Protein AF-V8N9R6-F1 (afdb_monomer_lite)

Secondary structure (DSSP, 8-state):
--EE---GGGTTSS--EE-SS-TT---SHHHHHTSHHHHHHHHHHHHTTTTTTTHHHHHHHHHHS--EETTEEPPPBHHHHHHHHHHHHHHHHHTTPPPPGGG-TTTS-B-GGGTHHHHHHHHHHHHHHHHHS-TT-S---

Radius of gyration: 20.36 Å; chains: 1; bounding box: 68×49×30 Å

Sequence (141 aa):
NCVDIGLGSCNDVSYSKTAYPNLLDQKTRETIEYSSEYVLVSVLHNLLQGECNPDLRLLSCSIMAPKCENGVVVKPCRRVCESLRKNCLPAFDAIEMAWPYFLDCDRFFVDEMAILPYLQLHLGWMLKEEISSLPWKDPIS

pLDDT: mean 86.89, std 16.86, range [42.03, 98.19]

Foldseek 3Di:
DWDAQPQPLAPPAPAGTFAPPFLVNQGDPVSLCPDPLNVCLVCVCVLLVNPLPPLVSNLSCCRRGNDDDPNDGDFAALVSLVVSCVRCVVSCVVSVHDDDPSSPSVRGHDHPVVVVVVVVVVVVVVVVVVVVPDPPPDDDD

Structure (mmCIF, N/CA/C/O backbone):
data_AF-V8N9R6-F1
#
_entry.id   AF-V8N9R6-F1
#
loop_
_atom_site.group_PDB
_atom_site.id
_atom_site.type_symbol
_atom_site.label_atom_id
_atom_site.label_alt_id
_atom_site.label_comp_id
_atom_site.label_asym_id
_atom_site.label_entity_id
_atom_site.label_seq_id
_atom_site.pdbx_PDB_ins_code
_atom_site.Cartn_x
_atom_site.Cartn_y
_atom_site.Cartn_z
_atom_site.occupancy
_atom_site.B_iso_or_equiv
_atom_site.auth_seq_id
_atom_site.auth_comp_id
_atom_site.auth_asym_id
_atom_site.auth_atom_id
_atom_site.pdbx_PDB_model_num
ATOM 1 N N . ASN A 1 1 ? -14.218 0.246 14.744 1.00 89.00 1 ASN A N 1
ATOM 2 C CA . ASN A 1 1 ? -14.699 1.546 14.219 1.00 89.00 1 ASN A CA 1
ATOM 3 C C . ASN A 1 1 ? -13.754 2.047 13.149 1.00 89.00 1 ASN A C 1
ATOM 5 O O . ASN A 1 1 ? -12.551 1.911 13.332 1.00 89.00 1 ASN A O 1
ATOM 9 N N . CYS A 1 2 ? -14.290 2.598 12.057 1.00 96.75 2 CYS A N 1
ATOM 10 C CA . CYS A 1 2 ? -13.479 3.253 11.032 1.00 96.75 2 CYS A CA 1
ATOM 11 C C . CYS A 1 2 ? -13.087 4.676 11.466 1.00 96.75 2 CYS A C 1
ATOM 13 O O . CYS A 1 2 ? -13.818 5.321 12.220 1.00 96.75 2 CYS A O 1
ATOM 15 N N . VAL A 1 3 ? -11.966 5.172 10.954 1.00 96.88 3 VAL A N 1
ATOM 16 C CA . VAL A 1 3 ? -11.384 6.496 11.225 1.00 96.88 3 VAL A CA 1
ATOM 17 C C . VAL A 1 3 ? -10.927 7.140 9.916 1.00 96.88 3 VAL A C 1
ATOM 19 O O . VAL A 1 3 ? -10.820 6.452 8.905 1.00 96.88 3 VAL A O 1
ATOM 22 N N . ASP A 1 4 ? -10.681 8.446 9.898 1.00 96.88 4 ASP A N 1
ATOM 23 C CA . ASP A 1 4 ? -10.137 9.118 8.710 1.00 96.88 4 ASP A CA 1
ATOM 24 C C . ASP A 1 4 ? -8.674 8.718 8.454 1.00 96.88 4 ASP A C 1
ATOM 26 O O . ASP A 1 4 ? -7.915 8.509 9.401 1.00 96.88 4 ASP A O 1
ATOM 30 N N . ILE A 1 5 ? -8.283 8.605 7.177 1.00 95.12 5 ILE A N 1
ATOM 31 C CA . ILE A 1 5 ? -6.950 8.120 6.763 1.00 95.12 5 ILE A CA 1
ATOM 32 C C . ILE A 1 5 ? -5.823 8.950 7.378 1.00 95.12 5 ILE A C 1
ATOM 34 O O . ILE A 1 5 ? -4.882 8.390 7.929 1.00 95.12 5 ILE A O 1
ATOM 38 N N . GLY A 1 6 ? -5.899 10.277 7.288 1.00 94.06 6 GLY A N 1
ATOM 39 C CA . GLY A 1 6 ? -4.920 11.197 7.877 1.00 94.06 6 GLY A CA 1
ATOM 40 C C . GLY A 1 6 ? -3.483 11.108 7.334 1.00 94.06 6 GLY A C 1
ATOM 41 O O . GLY A 1 6 ? -2.692 11.988 7.640 1.00 94.06 6 GLY A O 1
ATOM 42 N N . LEU A 1 7 ? -3.126 10.103 6.532 1.00 95.19 7 LEU A N 1
ATOM 43 C CA . LEU A 1 7 ? -1.789 9.917 5.970 1.00 95.19 7 LEU A CA 1
ATOM 44 C C . LEU A 1 7 ? -1.578 10.781 4.722 1.00 95.19 7 LEU A C 1
ATOM 46 O O . LEU A 1 7 ? -2.221 10.561 3.695 1.00 95.19 7 LEU A O 1
ATOM 50 N N . GLY A 1 8 ? -0.608 11.697 4.781 1.00 92.81 8 GLY A N 1
ATOM 51 C CA . GLY A 1 8 ? -0.302 12.632 3.692 1.00 92.81 8 GLY A CA 1
ATOM 52 C C . GLY A 1 8 ? -0.083 11.967 2.326 1.00 92.81 8 GLY A C 1
ATOM 53 O O . GLY A 1 8 ? -0.630 12.425 1.324 1.00 92.81 8 GLY A O 1
ATOM 54 N N . SER A 1 9 ? 0.647 10.847 2.287 1.00 90.81 9 SER A N 1
ATOM 55 C CA . SER A 1 9 ? 0.943 10.101 1.052 1.00 90.81 9 SER A CA 1
ATOM 56 C C . SER A 1 9 ? -0.266 9.362 0.460 1.00 90.81 9 SER A C 1
ATOM 58 O O . SER A 1 9 ? -0.157 8.829 -0.644 1.00 90.81 9 SER A O 1
ATOM 60 N N . CYS A 1 10 ? -1.401 9.320 1.167 1.00 94.69 10 CYS A N 1
ATOM 61 C CA . CYS A 1 10 ? 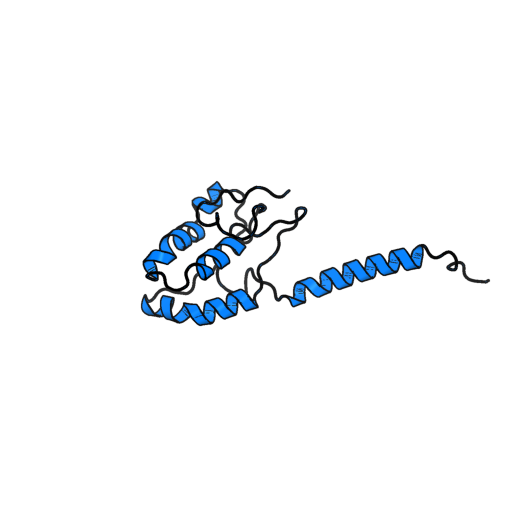-2.605 8.568 0.797 1.00 94.69 10 CYS A CA 1
ATOM 62 C C . CYS A 1 10 ? -3.861 9.448 0.671 1.00 94.69 10 CYS A C 1
ATOM 64 O O . CYS A 1 10 ? -4.974 8.934 0.713 1.00 94.69 10 CYS A O 1
ATOM 66 N N . ASN A 1 11 ? -3.710 10.766 0.527 1.00 88.12 11 ASN A N 1
ATOM 67 C CA . ASN A 1 11 ? -4.838 11.707 0.525 1.00 88.12 11 ASN A CA 1
ATOM 68 C C . ASN A 1 11 ? -5.750 11.645 -0.716 1.00 88.12 11 ASN A C 1
ATOM 70 O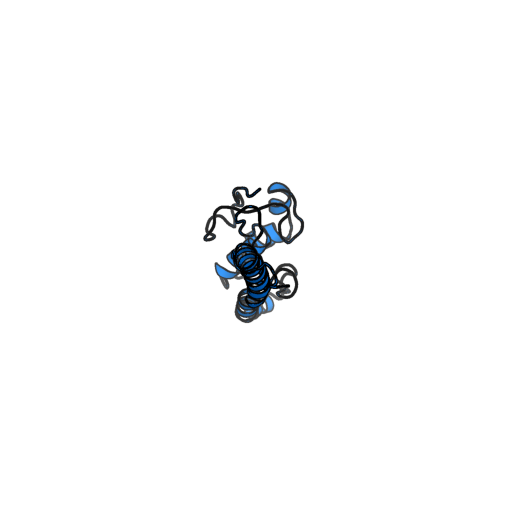 O . ASN A 1 11 ? -6.850 12.186 -0.686 1.00 88.12 11 ASN A O 1
ATOM 74 N N . ASP A 1 12 ? -5.306 11.028 -1.804 1.00 86.12 12 ASP A N 1
ATOM 75 C CA . ASP A 1 12 ? -5.989 10.978 -3.104 1.00 86.12 12 ASP A CA 1
ATOM 76 C C . ASP A 1 12 ? -6.474 9.566 -3.478 1.00 86.12 12 ASP A C 1
ATOM 78 O O . ASP A 1 12 ? -6.849 9.313 -4.624 1.00 86.12 12 ASP A O 1
ATOM 82 N N . VAL A 1 13 ? -6.495 8.636 -2.517 1.00 94.00 13 VAL A N 1
ATOM 83 C CA . VAL A 1 13 ? -7.218 7.373 -2.696 1.00 94.00 13 VAL A CA 1
ATOM 84 C C . VAL A 1 13 ? -8.726 7.634 -2.822 1.00 94.00 13 VAL A C 1
ATOM 86 O O . VAL A 1 13 ? -9.255 8.638 -2.349 1.00 94.00 13 VAL A O 1
ATOM 89 N N . SER A 1 14 ? -9.464 6.703 -3.428 1.00 94.25 14 SER A N 1
ATOM 90 C CA . SER A 1 14 ? -10.897 6.870 -3.720 1.00 94.25 14 SER A CA 1
ATOM 91 C C . SER A 1 14 ? -11.834 6.719 -2.507 1.00 94.25 14 SER A C 1
ATOM 93 O O . SER A 1 14 ? -13.051 6.631 -2.673 1.00 94.25 14 SER A O 1
ATOM 95 N N . TYR A 1 15 ? -11.295 6.606 -1.294 1.00 94.31 15 TYR A N 1
ATOM 96 C CA . TYR A 1 15 ? -12.038 6.398 -0.051 1.00 94.31 15 TYR A CA 1
ATOM 97 C C . TYR A 1 15 ? -11.440 7.251 1.070 1.00 94.31 15 TYR A C 1
ATOM 99 O O . TYR A 1 15 ? -10.263 7.585 1.043 1.00 94.31 15 TYR A O 1
ATOM 107 N N . SER A 1 16 ? -12.247 7.596 2.075 1.00 95.25 16 SER A N 1
ATOM 108 C CA . SER A 1 16 ? -11.835 8.501 3.161 1.00 95.25 16 SER A CA 1
ATOM 109 C C . SER A 1 16 ? -11.611 7.813 4.508 1.00 95.25 16 SER A C 1
ATOM 111 O O . SER A 1 16 ? -10.999 8.397 5.402 1.00 95.25 16 SER A O 1
ATOM 113 N N . LYS A 1 17 ? -12.098 6.576 4.669 1.00 97.25 17 LYS A N 1
ATOM 114 C CA . LYS A 1 17 ? -12.099 5.852 5.944 1.00 97.25 17 LYS A CA 1
ATOM 115 C C . LYS A 1 17 ? -11.182 4.629 5.923 1.00 97.25 17 LYS A C 1
ATOM 117 O O . LYS A 1 17 ? -11.249 3.815 5.005 1.00 97.25 17 LYS A O 1
ATOM 122 N N . THR A 1 18 ? -10.396 4.479 6.984 1.00 97.31 18 THR A N 1
ATOM 123 C CA . THR A 1 18 ? -9.514 3.342 7.290 1.00 97.31 18 THR A CA 1
ATOM 124 C C . THR A 1 18 ? -9.846 2.753 8.665 1.00 97.31 18 THR A C 1
ATOM 126 O O . THR A 1 18 ? -10.747 3.237 9.353 1.00 97.31 18 THR A O 1
ATOM 129 N N . ALA A 1 19 ? -9.146 1.704 9.082 1.00 97.00 19 ALA A N 1
ATOM 130 C CA . ALA A 1 19 ? -9.177 1.197 10.448 1.00 97.00 19 ALA A CA 1
ATOM 131 C C . ALA A 1 19 ? -7.784 0.773 10.920 1.00 97.00 19 ALA A C 1
ATOM 133 O O . ALA A 1 19 ? -6.897 0.483 10.119 1.00 97.00 19 ALA A O 1
ATOM 134 N N . TYR A 1 20 ? -7.639 0.727 12.242 1.00 96.12 20 TYR A N 1
ATOM 135 C CA . TYR A 1 20 ? -6.480 0.173 12.926 1.00 96.12 20 TYR A CA 1
ATOM 136 C C . TYR A 1 20 ? -6.853 -1.149 13.626 1.00 96.12 20 TYR A C 1
ATOM 138 O O . TYR A 1 20 ? -7.977 -1.256 14.132 1.00 96.12 20 TYR A O 1
ATOM 146 N N . PRO A 1 21 ? -5.926 -2.120 13.718 1.00 96.69 21 PRO A N 1
ATOM 147 C CA . PRO A 1 21 ? -4.623 -2.116 13.052 1.00 96.69 21 PRO A CA 1
ATOM 148 C C . PRO A 1 21 ? -4.758 -2.233 11.523 1.00 96.69 21 PRO A C 1
ATOM 150 O O . PRO A 1 21 ? -5.753 -2.760 11.023 1.00 96.69 21 PRO A O 1
ATOM 153 N N . ASN A 1 22 ? -3.774 -1.719 10.781 1.00 96.88 22 ASN A N 1
ATOM 154 C CA . ASN A 1 22 ? -3.716 -1.915 9.329 1.00 96.88 22 ASN A CA 1
ATOM 155 C C . ASN A 1 22 ? -3.211 -3.330 8.976 1.00 96.88 22 ASN A C 1
ATOM 157 O O . ASN A 1 22 ? -3.010 -4.172 9.853 1.00 96.88 22 ASN A O 1
ATOM 161 N N . LEU A 1 23 ? -2.985 -3.615 7.689 1.00 96.75 23 LEU A N 1
ATOM 162 C CA . LEU A 1 23 ? -2.569 -4.958 7.262 1.00 96.75 23 LEU A CA 1
ATOM 163 C C . LEU A 1 23 ? -1.145 -5.336 7.719 1.00 96.75 23 LEU A C 1
ATOM 165 O O . LEU A 1 23 ? -0.822 -6.519 7.748 1.00 96.75 23 LEU A O 1
ATOM 169 N N . LEU A 1 24 ? -0.325 -4.360 8.124 1.00 96.94 24 LEU A N 1
ATOM 170 C CA . LEU A 1 24 ? 1.012 -4.543 8.705 1.00 96.94 24 LEU A CA 1
ATOM 171 C C . LEU A 1 24 ? 0.998 -4.623 10.244 1.00 96.94 24 LEU A C 1
ATOM 173 O O . LEU A 1 24 ? 2.054 -4.556 10.866 1.00 96.94 24 LEU A O 1
ATOM 177 N N . ASP A 1 25 ? -0.181 -4.742 10.862 1.00 96.81 25 ASP A N 1
ATOM 178 C CA . ASP A 1 25 ? -0.383 -4.714 12.320 1.00 96.81 25 ASP A CA 1
ATOM 179 C C . ASP A 1 25 ? 0.060 -3.397 13.000 1.00 96.81 25 ASP A C 1
ATOM 181 O O . ASP A 1 25 ? 0.302 -3.328 14.208 1.00 96.81 25 ASP A O 1
ATOM 185 N N . GLN A 1 26 ? 0.147 -2.306 12.232 1.00 97.62 26 GLN A N 1
ATOM 186 C CA . GLN A 1 26 ? 0.454 -0.977 12.763 1.00 97.62 26 GLN A CA 1
ATOM 187 C C . GLN A 1 26 ? -0.816 -0.377 13.375 1.00 97.62 26 GLN A C 1
ATOM 189 O O . GLN A 1 26 ? -1.885 -0.361 12.756 1.00 97.62 26 GLN A O 1
ATOM 194 N N . LYS A 1 27 ? -0.711 0.087 14.623 1.00 97.25 27 LYS A N 1
ATOM 195 C CA . LYS A 1 27 ? -1.871 0.348 15.496 1.00 97.25 27 LYS A CA 1
ATOM 196 C C . LYS A 1 27 ? -2.321 1.801 15.524 1.00 97.25 27 LYS A C 1
ATOM 198 O O . LYS A 1 27 ? -3.439 2.068 15.953 1.00 97.25 27 LYS A O 1
ATOM 203 N N . THR A 1 28 ? -1.467 2.730 15.109 1.00 97.19 28 THR A N 1
ATOM 204 C CA . THR A 1 28 ? -1.787 4.161 15.091 1.00 97.19 28 THR A CA 1
ATOM 205 C C . THR A 1 28 ? -1.213 4.835 13.855 1.00 97.19 28 THR A C 1
ATOM 207 O O . THR A 1 28 ? -0.275 4.327 13.236 1.00 97.19 28 THR A O 1
ATOM 210 N N . ARG A 1 29 ? -1.741 6.013 13.523 1.00 96.88 29 ARG A N 1
ATOM 211 C CA . ARG A 1 29 ? -1.242 6.836 12.420 1.00 96.88 29 ARG A CA 1
ATOM 212 C C . ARG A 1 29 ? 0.251 7.117 12.561 1.00 96.88 29 ARG A C 1
ATOM 214 O O . ARG A 1 29 ? 1.001 6.944 11.608 1.00 96.88 29 ARG A O 1
ATOM 221 N N . GLU A 1 30 ? 0.673 7.496 13.761 1.00 97.38 30 GLU A N 1
ATOM 222 C CA . GLU A 1 30 ? 2.058 7.839 14.075 1.00 97.38 30 GLU A CA 1
ATOM 223 C C . GLU A 1 30 ? 2.966 6.629 13.830 1.00 97.38 30 GLU A C 1
ATOM 225 O O . GLU A 1 30 ? 4.012 6.759 13.201 1.00 97.38 30 GLU A O 1
ATOM 230 N N . THR A 1 31 ? 2.542 5.424 14.240 1.00 98.00 31 THR A N 1
ATOM 231 C CA . THR A 1 31 ? 3.323 4.202 13.973 1.00 98.00 31 THR A CA 1
ATOM 232 C C . THR A 1 31 ? 3.478 3.903 12.483 1.00 98.00 31 THR A C 1
ATOM 234 O O . THR A 1 31 ? 4.504 3.354 12.094 1.00 98.00 31 THR A O 1
ATOM 237 N N . ILE A 1 32 ? 2.503 4.285 11.650 1.00 97.94 32 ILE A N 1
ATOM 238 C CA . ILE A 1 32 ? 2.613 4.169 10.191 1.00 97.94 32 ILE A CA 1
ATOM 239 C C . ILE A 1 32 ? 3.591 5.216 9.662 1.00 97.94 32 ILE A C 1
ATOM 241 O O . ILE A 1 32 ? 4.509 4.861 8.933 1.00 97.94 32 ILE A O 1
ATOM 245 N N . GLU A 1 33 ? 3.431 6.486 10.038 1.00 96.88 33 GLU A N 1
ATOM 246 C CA . GLU A 1 33 ? 4.254 7.591 9.523 1.00 96.88 33 GLU A CA 1
ATOM 247 C C . GLU A 1 33 ? 5.751 7.422 9.840 1.00 96.88 33 GLU A C 1
ATOM 249 O O . GLU A 1 33 ? 6.591 7.809 9.029 1.00 96.88 33 GLU A O 1
ATOM 254 N N . TYR A 1 34 ? 6.088 6.791 10.972 1.00 97.12 34 TYR A N 1
ATOM 255 C CA . TYR A 1 34 ? 7.471 6.462 11.349 1.00 97.12 34 TYR A CA 1
ATOM 256 C C . TYR A 1 34 ? 7.987 5.126 10.794 1.00 97.12 34 TYR A C 1
ATOM 258 O O . TYR A 1 34 ? 9.150 4.782 11.013 1.00 97.12 34 TYR A O 1
ATOM 266 N N . SER A 1 35 ? 7.148 4.352 10.107 1.00 98.12 35 SER A N 1
ATOM 267 C CA . SER A 1 35 ? 7.533 3.038 9.592 1.00 98.12 35 SER A CA 1
ATOM 268 C C . SER A 1 35 ? 8.423 3.127 8.353 1.00 98.12 35 SER A C 1
ATOM 270 O O . SER A 1 35 ? 8.297 4.041 7.532 1.00 98.12 35 SER A O 1
ATOM 272 N N . SER A 1 36 ? 9.304 2.140 8.182 1.00 97.62 36 SER A N 1
ATOM 273 C CA . SER A 1 36 ? 10.150 2.023 6.990 1.00 97.62 36 SER A CA 1
ATOM 274 C C . SER A 1 36 ? 9.333 1.911 5.707 1.00 97.62 36 SER A C 1
ATOM 276 O O . SER A 1 36 ? 9.745 2.426 4.671 1.00 97.62 36 SER A O 1
ATOM 278 N N . GLU A 1 37 ? 8.168 1.270 5.771 1.00 97.38 37 GLU A N 1
ATOM 279 C CA . GLU A 1 37 ? 7.275 1.054 4.634 1.00 97.38 37 GLU A CA 1
ATOM 280 C C . GLU A 1 37 ? 6.697 2.384 4.146 1.00 97.38 37 GLU A C 1
ATOM 282 O O . GLU A 1 37 ? 6.752 2.687 2.954 1.00 97.38 37 GLU A O 1
ATOM 287 N N . TYR A 1 38 ? 6.211 3.216 5.069 1.00 97.38 38 TYR A N 1
ATOM 288 C CA . TYR A 1 38 ? 5.658 4.526 4.731 1.00 97.38 38 TYR A CA 1
ATOM 289 C C . TYR A 1 38 ? 6.729 5.489 4.217 1.00 97.38 38 TYR A C 1
ATOM 291 O O . TYR A 1 38 ? 6.524 6.160 3.200 1.00 97.38 38 TYR A O 1
ATOM 299 N N . VAL A 1 39 ? 7.894 5.519 4.877 1.00 96.75 39 VAL A N 1
ATOM 300 C CA . VAL A 1 39 ? 9.037 6.326 4.430 1.00 96.75 39 VAL A CA 1
ATOM 301 C C . VAL A 1 39 ? 9.466 5.899 3.029 1.00 96.75 39 VAL A C 1
ATOM 303 O O . VAL A 1 39 ? 9.609 6.759 2.159 1.00 96.75 39 VAL A O 1
ATOM 306 N N . LEU A 1 40 ? 9.586 4.594 2.767 1.00 96.69 40 LEU A N 1
ATOM 307 C CA . LEU A 1 40 ? 9.945 4.093 1.443 1.00 96.69 40 LEU A CA 1
ATOM 308 C C . LEU A 1 40 ? 8.939 4.545 0.376 1.00 96.69 40 LEU A C 1
ATOM 310 O O . LEU A 1 40 ? 9.328 5.076 -0.662 1.00 96.69 40 LEU A O 1
ATOM 314 N N . VAL A 1 41 ? 7.641 4.413 0.647 1.00 95.38 41 VAL A N 1
ATOM 315 C CA . VAL A 1 41 ? 6.581 4.825 -0.289 1.00 95.38 41 VAL A CA 1
ATOM 316 C C . VAL A 1 41 ? 6.622 6.321 -0.582 1.00 95.38 41 VAL A C 1
ATOM 318 O O . VAL A 1 41 ? 6.389 6.721 -1.723 1.00 95.38 41 VAL A O 1
ATOM 321 N N . SER A 1 42 ? 6.981 7.147 0.405 1.00 93.62 42 SER A N 1
ATOM 322 C CA . SER A 1 42 ? 7.119 8.595 0.211 1.00 93.62 42 SER A CA 1
ATOM 323 C C . SER A 1 42 ? 8.269 8.984 -0.732 1.00 93.62 42 SER A C 1
ATOM 325 O O . SER A 1 42 ? 8.201 10.035 -1.366 1.00 93.62 42 SER A O 1
ATOM 327 N N . VAL A 1 43 ? 9.296 8.134 -0.878 1.00 94.94 43 VAL A N 1
ATOM 328 C CA . VAL A 1 43 ? 10.469 8.408 -1.730 1.00 94.94 43 VAL A CA 1
ATOM 329 C C . VAL A 1 43 ? 10.4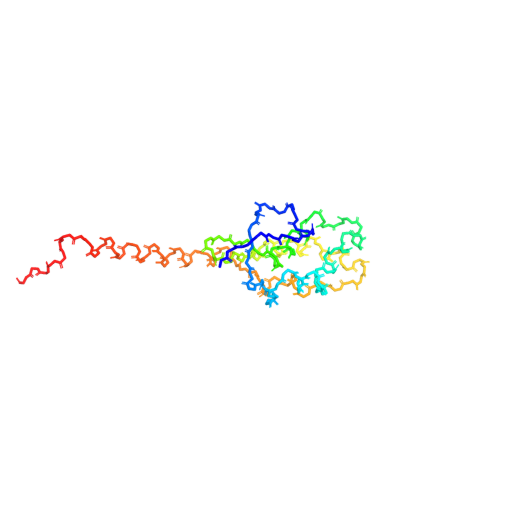81 7.624 -3.044 1.00 94.94 43 VAL A C 1
ATOM 331 O O . VAL A 1 43 ? 11.174 8.032 -3.976 1.00 94.94 43 VAL A O 1
ATOM 334 N N . LEU A 1 44 ? 9.697 6.544 -3.159 1.00 94.56 44 LEU A N 1
ATOM 335 C CA . LEU A 1 44 ? 9.673 5.663 -4.336 1.00 94.56 44 LEU A CA 1
ATOM 336 C C . LEU A 1 44 ? 9.372 6.405 -5.640 1.00 94.56 44 LEU A C 1
ATOM 338 O O . LEU A 1 44 ? 9.975 6.091 -6.659 1.00 94.56 44 LEU A O 1
ATOM 342 N N . HIS A 1 45 ? 8.504 7.422 -5.610 1.00 94.06 45 HIS A N 1
ATOM 343 C CA . HIS A 1 45 ? 8.243 8.251 -6.790 1.00 94.06 45 HIS A CA 1
ATOM 344 C C . HIS A 1 45 ? 9.531 8.859 -7.361 1.00 94.06 45 HIS A C 1
ATOM 346 O O . HIS A 1 45 ? 9.754 8.794 -8.563 1.00 94.06 45 HIS A O 1
ATOM 352 N N . ASN A 1 46 ? 10.394 9.407 -6.505 1.00 95.88 46 ASN A N 1
ATOM 353 C CA . ASN A 1 46 ? 11.642 10.028 -6.943 1.00 95.88 46 ASN A CA 1
ATOM 354 C C . ASN A 1 46 ? 12.692 8.979 -7.326 1.00 95.88 46 ASN A C 1
ATOM 356 O O . ASN A 1 46 ? 13.387 9.156 -8.322 1.00 95.88 46 ASN A O 1
ATOM 360 N N . LEU A 1 47 ? 12.795 7.886 -6.559 1.00 96.31 47 LEU A N 1
ATOM 361 C CA . LEU A 1 47 ? 13.750 6.804 -6.830 1.00 96.31 47 LEU A CA 1
ATOM 362 C C . LEU A 1 47 ? 13.491 6.129 -8.180 1.00 96.31 47 LEU A C 1
ATOM 364 O O . LEU A 1 47 ? 14.436 5.846 -8.907 1.00 96.31 47 LEU A O 1
ATOM 368 N N . LEU A 1 48 ? 12.218 5.930 -8.525 1.00 96.81 48 LEU A N 1
ATOM 369 C CA . LEU A 1 48 ? 11.791 5.345 -9.796 1.00 96.81 48 LEU A CA 1
ATOM 370 C C . LEU A 1 48 ? 11.585 6.398 -10.896 1.00 96.81 48 LEU A C 1
ATOM 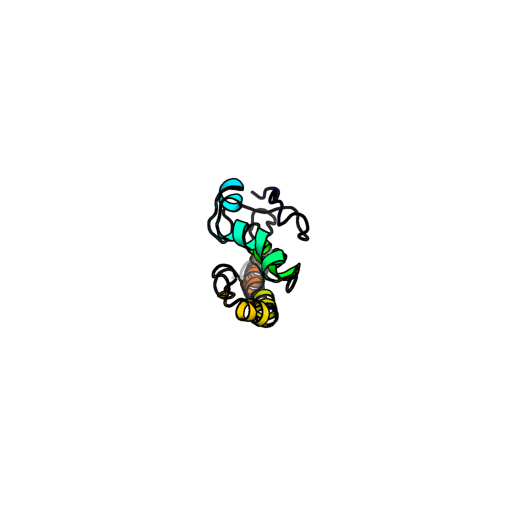372 O O . LEU A 1 48 ? 10.988 6.098 -11.922 1.00 96.81 48 LEU A O 1
ATOM 376 N N . GLN A 1 49 ? 12.022 7.647 -10.687 1.00 95.94 49 GLN A N 1
ATOM 377 C CA . GLN A 1 49 ? 11.893 8.741 -11.664 1.00 95.94 49 GLN A CA 1
ATOM 378 C C . GLN A 1 49 ? 10.457 8.955 -12.184 1.00 95.94 49 GLN A C 1
ATOM 380 O O . GLN A 1 49 ? 10.230 9.352 -13.324 1.00 95.94 49 GLN A O 1
ATOM 385 N N . GLY A 1 50 ? 9.470 8.702 -11.329 1.00 95.00 50 GLY A N 1
ATOM 386 C CA . GLY A 1 50 ? 8.051 8.800 -11.644 1.00 95.00 50 GLY A CA 1
ATOM 387 C C . GLY A 1 50 ? 7.431 7.535 -12.230 1.00 95.00 50 GLY A C 1
ATOM 388 O O . GLY A 1 50 ? 6.200 7.455 -12.267 1.00 95.00 50 GLY A O 1
ATOM 389 N N . GLU A 1 51 ? 8.225 6.535 -12.617 1.00 96.12 51 GLU A N 1
ATOM 390 C CA . GLU A 1 51 ? 7.693 5.257 -13.080 1.00 96.12 51 GLU A CA 1
ATOM 391 C C . GLU A 1 51 ? 6.813 4.615 -12.000 1.00 96.12 51 GLU A C 1
ATOM 393 O O . GLU A 1 51 ? 7.065 4.725 -10.796 1.00 96.12 51 GLU A O 1
ATOM 398 N N . CYS A 1 52 ? 5.726 3.977 -12.441 1.00 95.69 52 CYS A N 1
ATOM 399 C CA . CYS A 1 52 ? 4.735 3.314 -11.589 1.00 95.69 52 CYS A CA 1
ATOM 400 C C . CYS A 1 52 ? 3.915 4.206 -10.650 1.00 95.69 52 CYS A C 1
ATOM 402 O O . CYS A 1 52 ? 3.092 3.696 -9.885 1.00 95.69 52 CYS A O 1
ATOM 404 N N . ASN A 1 53 ? 4.091 5.526 -10.694 1.00 94.50 53 ASN A N 1
ATOM 405 C CA . ASN A 1 53 ? 3.202 6.459 -10.013 1.00 94.50 53 ASN A CA 1
ATOM 406 C C . ASN A 1 53 ? 1.980 6.764 -10.906 1.00 94.50 53 ASN A C 1
ATOM 408 O O . ASN A 1 53 ? 2.153 6.944 -12.111 1.00 94.50 53 ASN A O 1
ATOM 412 N N . PRO A 1 54 ? 0.755 6.845 -10.355 1.00 95.00 54 PRO A N 1
ATOM 413 C CA . PRO A 1 54 ? 0.391 6.760 -8.935 1.00 95.00 54 PRO A CA 1
ATOM 414 C C . PRO A 1 54 ? 0.159 5.340 -8.414 1.00 95.00 54 PRO A C 1
ATOM 416 O O . PRO A 1 54 ? 0.064 5.156 -7.201 1.00 95.00 54 PRO A O 1
ATOM 419 N N . ASP A 1 55 ? 0.096 4.344 -9.291 1.00 95.62 55 ASP A N 1
ATOM 420 C CA . ASP A 1 55 ? -0.400 3.004 -8.971 1.00 95.62 55 ASP A CA 1
ATOM 421 C C . ASP A 1 55 ? 0.341 2.329 -7.809 1.00 95.62 55 ASP A C 1
ATOM 423 O O . ASP A 1 55 ? -0.289 1.768 -6.914 1.00 95.62 55 ASP A O 1
ATOM 427 N N . LEU A 1 56 ? 1.673 2.432 -7.758 1.00 96.12 56 LEU A N 1
ATOM 428 C CA . LEU A 1 56 ? 2.494 1.846 -6.690 1.00 96.12 56 LEU A CA 1
ATOM 429 C C . LEU A 1 56 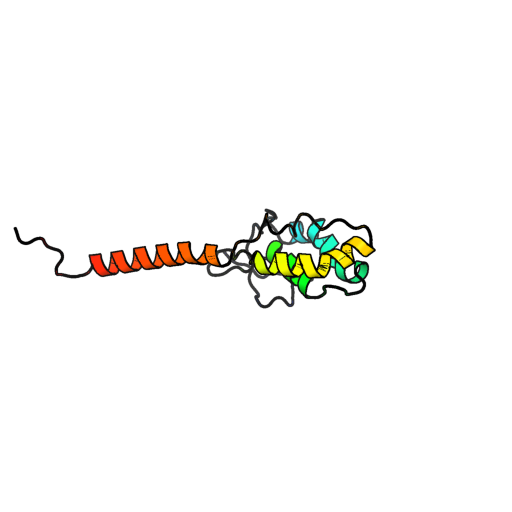? 2.189 2.465 -5.327 1.00 96.12 56 LEU A C 1
ATOM 431 O O . LEU A 1 56 ? 2.115 1.766 -4.312 1.00 96.12 56 LEU A O 1
ATOM 435 N N . ARG A 1 57 ? 1.966 3.779 -5.307 1.00 96.12 57 ARG A N 1
ATOM 436 C CA . ARG A 1 57 ? 1.587 4.507 -4.097 1.00 96.12 57 ARG A CA 1
ATOM 437 C C . ARG A 1 57 ? 0.172 4.131 -3.666 1.00 96.12 57 ARG A C 1
ATOM 439 O O . ARG A 1 57 ? -0.034 3.852 -2.490 1.00 96.12 57 ARG A O 1
ATOM 446 N N . LEU A 1 58 ? -0.772 4.041 -4.604 1.00 96.25 58 LEU A N 1
ATOM 447 C CA . LEU A 1 58 ? -2.148 3.617 -4.326 1.00 96.25 58 LEU A CA 1
ATOM 448 C C . LEU A 1 58 ? -2.205 2.178 -3.789 1.00 96.25 58 LEU A C 1
ATOM 450 O O . LEU A 1 58 ? -2.876 1.923 -2.787 1.00 96.25 58 LEU A O 1
ATOM 454 N N . LEU A 1 59 ? -1.444 1.254 -4.386 1.00 96.44 59 LEU A N 1
ATOM 455 C CA . LEU A 1 59 ? -1.321 -0.121 -3.899 1.00 96.44 59 LEU A CA 1
ATOM 456 C C . LEU A 1 59 ? -0.752 -0.147 -2.475 1.00 96.44 59 LEU A C 1
ATOM 458 O O . LEU A 1 59 ? -1.300 -0.815 -1.600 1.00 96.44 59 LEU A O 1
ATOM 462 N N . SER A 1 60 ? 0.289 0.641 -2.213 1.00 97.25 60 SER A N 1
ATOM 463 C CA . SER A 1 60 ? 0.890 0.759 -0.881 1.00 97.25 60 SER A CA 1
ATOM 464 C C . SER A 1 60 ? -0.091 1.321 0.158 1.00 97.25 60 SER A C 1
ATOM 466 O O . SER A 1 60 ? -0.188 0.812 1.277 1.00 97.25 60 SER A O 1
ATOM 468 N N . CYS A 1 61 ? -0.878 2.332 -0.214 1.00 97.50 61 CYS A N 1
ATOM 469 C CA . CYS A 1 61 ? -1.924 2.896 0.638 1.00 97.50 61 CYS A CA 1
ATOM 470 C C . CYS A 1 61 ? -3.032 1.885 0.950 1.00 97.50 61 CYS A C 1
ATOM 472 O O . CYS A 1 61 ? -3.543 1.884 2.066 1.00 97.50 61 CYS A O 1
ATOM 474 N N . SER A 1 62 ? -3.346 0.967 0.031 1.00 96.44 62 SER A N 1
ATOM 475 C CA . SER A 1 62 ? -4.320 -0.105 0.288 1.00 96.44 62 SER A CA 1
ATOM 476 C C . SER A 1 62 ? -3.874 -1.108 1.367 1.00 96.44 62 SER A C 1
ATOM 478 O O . SER A 1 62 ? -4.705 -1.843 1.893 1.00 96.44 62 SER A O 1
ATOM 480 N N . ILE A 1 63 ? -2.585 -1.116 1.727 1.00 97.25 63 ILE A N 1
ATOM 481 C CA . ILE A 1 63 ? -2.012 -1.930 2.811 1.00 97.25 63 ILE A CA 1
ATOM 482 C C . ILE A 1 63 ? -1.910 -1.124 4.110 1.00 97.25 63 ILE A C 1
ATOM 484 O O . ILE A 1 63 ? -2.312 -1.604 5.173 1.00 97.25 63 ILE A O 1
ATOM 488 N N . MET A 1 64 ? -1.374 0.099 4.026 1.00 97.06 64 MET A N 1
ATOM 489 C CA . MET A 1 64 ? -1.106 0.948 5.194 1.00 97.06 64 MET A CA 1
ATOM 490 C C . MET A 1 64 ? -2.355 1.652 5.733 1.00 97.06 64 MET A C 1
ATOM 492 O O . MET A 1 64 ? -2.488 1.831 6.940 1.00 97.06 64 MET A O 1
ATOM 496 N N . ALA A 1 65 ? -3.282 2.027 4.857 1.00 97.25 65 ALA A N 1
ATOM 497 C CA . ALA A 1 65 ? -4.561 2.633 5.200 1.00 97.25 65 ALA A CA 1
ATOM 498 C C . ALA A 1 65 ? -5.686 1.940 4.423 1.00 97.25 65 ALA A C 1
ATOM 500 O O . ALA A 1 65 ? -6.295 2.563 3.553 1.00 97.25 65 ALA A O 1
ATOM 501 N N . PRO A 1 66 ? -5.946 0.647 4.676 1.00 96.69 66 PRO A N 1
ATOM 502 C CA . PRO A 1 66 ? -6.923 -0.113 3.912 1.00 96.69 66 PRO A CA 1
ATOM 503 C C . PRO A 1 66 ? -8.324 0.476 4.089 1.00 96.69 66 PRO A C 1
ATOM 505 O O . PRO A 1 66 ? -8.683 0.953 5.167 1.00 96.69 66 PRO A O 1
ATOM 508 N N . LYS A 1 67 ? -9.145 0.417 3.039 1.00 96.25 67 LYS A N 1
ATOM 509 C CA . LYS A 1 67 ? -10.531 0.895 3.095 1.00 96.25 67 LYS A CA 1
ATOM 510 C C . LYS A 1 67 ? -11.285 0.203 4.234 1.00 96.25 67 LYS A C 1
ATOM 512 O O . LYS A 1 67 ? -11.222 -1.017 4.372 1.00 96.25 67 LYS A O 1
ATOM 517 N N . CYS A 1 68 ? -12.019 0.979 5.025 1.00 96.44 68 CYS A N 1
ATOM 518 C CA . CYS A 1 68 ? -12.895 0.469 6.075 1.00 96.44 68 CYS A CA 1
ATOM 519 C C . CYS A 1 68 ? -14.355 0.798 5.771 1.00 96.44 68 CYS A C 1
ATOM 521 O O . CYS A 1 68 ? -14.708 1.964 5.587 1.00 96.44 68 CYS A O 1
ATOM 523 N N . GLU A 1 69 ? -15.208 -0.223 5.769 1.00 93.06 69 GLU A N 1
ATOM 524 C CA . GLU A 1 69 ? -16.657 -0.096 5.595 1.00 93.06 69 GLU A CA 1
ATOM 525 C C . GLU A 1 69 ? -17.365 -0.810 6.741 1.00 93.06 69 GLU A C 1
ATOM 527 O O . GLU A 1 69 ? -17.103 -1.978 7.013 1.00 93.06 69 GLU A O 1
ATOM 532 N N . ASN A 1 70 ? -18.245 -0.100 7.453 1.00 91.44 70 ASN A N 1
ATOM 533 C CA . ASN A 1 70 ? -19.013 -0.648 8.580 1.00 91.44 70 ASN A CA 1
ATOM 534 C C . ASN A 1 70 ? -18.148 -1.345 9.653 1.00 91.44 70 ASN A C 1
ATOM 536 O O . ASN A 1 70 ? -18.567 -2.310 10.283 1.00 91.44 70 ASN A O 1
ATOM 540 N N . GLY A 1 71 ? -16.923 -0.851 9.869 1.00 89.56 71 GLY A N 1
ATOM 541 C CA . GLY A 1 71 ? -15.971 -1.420 10.827 1.00 89.56 71 GLY A CA 1
ATOM 542 C C . GLY A 1 71 ? -15.177 -2.622 10.310 1.00 89.56 71 GLY A C 1
ATOM 543 O O . GLY A 1 71 ? -14.369 -3.157 11.066 1.00 89.56 71 GLY A O 1
ATOM 544 N N . VAL A 1 72 ? -15.369 -3.016 9.050 1.00 91.31 72 VAL A N 1
ATOM 545 C CA . VAL A 1 72 ? -14.663 -4.121 8.395 1.00 91.31 72 VAL A CA 1
ATOM 546 C C . VAL A 1 72 ? -13.597 -3.569 7.454 1.00 91.31 72 VAL A C 1
ATOM 548 O O . VAL A 1 72 ? -13.865 -2.691 6.635 1.00 91.31 72 VAL A O 1
ATOM 551 N N . VAL A 1 73 ? -12.381 -4.102 7.569 1.00 93.38 73 VAL A N 1
ATOM 552 C CA . VAL A 1 73 ? -11.263 -3.796 6.671 1.00 93.38 73 VAL A CA 1
ATOM 553 C C . VAL A 1 73 ? -11.431 -4.556 5.357 1.00 93.38 73 VAL A C 1
ATOM 555 O O . VAL A 1 73 ? -11.574 -5.780 5.351 1.00 93.38 73 VAL A O 1
ATOM 558 N N . VAL A 1 74 ? -11.363 -3.835 4.241 1.00 93.06 74 VAL A N 1
ATOM 559 C CA . VAL A 1 74 ? -11.389 -4.401 2.891 1.00 93.06 74 VAL A CA 1
ATOM 560 C C . VAL A 1 74 ? -9.958 -4.690 2.451 1.00 93.06 74 VAL A C 1
ATOM 562 O O . VAL A 1 74 ? -9.132 -3.782 2.356 1.00 93.06 74 VAL A O 1
ATOM 565 N N . LYS A 1 75 ? -9.658 -5.965 2.182 1.00 92.25 75 LYS A N 1
ATOM 566 C CA . LYS A 1 75 ? -8.347 -6.373 1.669 1.00 92.25 75 LYS A CA 1
ATOM 567 C C . LYS A 1 75 ? -8.216 -6.051 0.175 1.00 92.25 75 LYS A C 1
ATOM 569 O O . LYS A 1 75 ? -9.188 -6.227 -0.561 1.00 92.25 75 LYS A O 1
ATOM 574 N N . PRO A 1 76 ? -7.031 -5.625 -0.286 1.00 91.75 76 PRO A N 1
ATOM 575 C CA . PRO A 1 76 ? -6.798 -5.345 -1.696 1.00 91.75 76 PRO A CA 1
ATOM 576 C C . PRO A 1 76 ? -6.767 -6.619 -2.556 1.00 91.75 76 PRO A C 1
ATOM 578 O O . PRO A 1 76 ? -6.465 -7.718 -2.084 1.00 91.75 76 PRO A O 1
ATOM 581 N N . CYS A 1 77 ? -7.067 -6.465 -3.845 1.00 93.88 77 CYS A N 1
ATOM 582 C CA . CYS A 1 77 ? -7.155 -7.574 -4.795 1.00 93.88 77 CYS A CA 1
ATOM 583 C C . CYS A 1 77 ? -5.767 -8.067 -5.233 1.00 93.88 77 CYS A C 1
ATOM 585 O O . CYS A 1 77 ? -4.952 -7.277 -5.716 1.00 93.88 77 CYS A O 1
ATOM 587 N N . ARG A 1 78 ? -5.521 -9.384 -5.169 1.00 95.62 78 ARG A N 1
ATOM 588 C CA . ARG A 1 78 ? -4.238 -10.002 -5.563 1.00 95.62 78 ARG A CA 1
ATOM 589 C C . ARG A 1 78 ? -3.887 -9.746 -7.019 1.00 95.62 78 ARG A C 1
ATOM 591 O O . ARG A 1 78 ? -2.776 -9.322 -7.306 1.00 95.62 78 ARG A O 1
ATOM 598 N N . ARG A 1 79 ? -4.855 -9.895 -7.924 1.00 95.06 79 ARG A N 1
ATOM 599 C CA . ARG A 1 79 ? -4.655 -9.656 -9.363 1.00 95.06 79 ARG A CA 1
ATOM 600 C C . ARG A 1 79 ? -4.150 -8.245 -9.673 1.00 95.06 79 ARG A C 1
ATOM 602 O O . ARG A 1 79 ? -3.331 -8.072 -10.569 1.00 95.06 79 ARG A O 1
ATOM 609 N N . VAL A 1 80 ? -4.621 -7.240 -8.928 1.00 94.81 80 VAL A N 1
ATOM 610 C CA . VAL A 1 80 ? -4.164 -5.848 -9.083 1.00 94.81 80 VAL A CA 1
ATOM 611 C C . VAL A 1 80 ? -2.704 -5.726 -8.649 1.00 94.81 80 VAL A C 1
ATOM 613 O O . VAL A 1 80 ? -1.904 -5.146 -9.380 1.00 94.81 80 VAL A O 1
ATOM 616 N N . CYS A 1 81 ? -2.337 -6.335 -7.516 1.00 97.81 81 CYS A N 1
ATOM 617 C CA . CYS A 1 81 ? -0.944 -6.407 -7.076 1.00 97.81 81 CYS A CA 1
ATOM 618 C C . CYS A 1 81 ? -0.048 -7.099 -8.108 1.00 97.81 81 CYS A C 1
ATOM 620 O O . CYS A 1 81 ? 0.981 -6.548 -8.484 1.00 97.81 81 CYS A O 1
ATOM 622 N N . GLU A 1 82 ? -0.438 -8.276 -8.601 1.00 97.75 82 GLU A N 1
ATOM 623 C CA . GLU A 1 82 ? 0.361 -9.059 -9.552 1.00 97.75 82 GLU A CA 1
ATOM 624 C C . GLU A 1 82 ? 0.559 -8.321 -10.874 1.00 97.75 82 GLU A C 1
ATOM 626 O O . GLU A 1 82 ? 1.671 -8.278 -11.403 1.00 97.75 82 GLU A O 1
ATOM 631 N N . SER A 1 83 ? -0.508 -7.703 -11.390 1.00 97.56 83 SER A N 1
ATOM 632 C CA . SER A 1 83 ? -0.435 -6.880 -12.595 1.00 97.56 83 SER A CA 1
ATOM 633 C C . SER A 1 83 ? 0.522 -5.709 -12.400 1.00 97.56 83 SER A C 1
ATOM 635 O O . SER A 1 83 ? 1.352 -5.444 -13.270 1.00 97.56 83 SER A O 1
ATOM 637 N N . LEU A 1 84 ? 0.437 -5.018 -11.261 1.00 97.50 84 LEU A N 1
ATOM 638 C CA . LEU A 1 84 ? 1.319 -3.894 -10.979 1.00 97.50 84 LEU A CA 1
ATOM 639 C C . LEU A 1 84 ? 2.768 -4.347 -10.801 1.00 97.50 84 LEU A C 1
ATOM 641 O O . LEU A 1 84 ? 3.664 -3.761 -11.397 1.00 97.50 84 LEU A O 1
ATOM 645 N N . ARG A 1 85 ? 2.998 -5.427 -10.048 1.00 98.12 85 ARG A N 1
ATOM 646 C CA . ARG A 1 85 ? 4.320 -6.034 -9.873 1.00 98.12 85 ARG A CA 1
ATOM 647 C C . ARG A 1 85 ? 4.935 -6.380 -11.219 1.00 98.12 85 ARG A C 1
ATOM 649 O O . ARG A 1 85 ? 6.072 -6.007 -11.466 1.00 98.12 85 ARG A O 1
ATOM 656 N N . LYS A 1 86 ? 4.189 -7.027 -12.116 1.00 98.19 86 LYS A N 1
ATOM 657 C CA . LYS A 1 86 ? 4.674 -7.356 -13.463 1.00 98.19 86 LYS A CA 1
ATOM 658 C C . LYS A 1 86 ? 5.117 -6.114 -14.244 1.00 98.19 86 LYS A C 1
ATOM 660 O O . LYS A 1 86 ? 6.140 -6.164 -14.918 1.00 98.19 86 LYS A O 1
ATOM 665 N N . ASN A 1 87 ? 4.353 -5.028 -14.158 1.00 97.75 87 ASN A N 1
ATOM 666 C CA . ASN A 1 87 ? 4.639 -3.797 -14.894 1.00 97.75 87 ASN A CA 1
ATOM 667 C C . ASN A 1 87 ? 5.782 -2.984 -14.267 1.00 97.75 87 ASN A C 1
ATOM 669 O O . ASN A 1 87 ? 6.505 -2.307 -14.987 1.00 97.75 87 ASN A O 1
ATOM 673 N N . CYS A 1 88 ? 5.945 -3.062 -12.946 1.00 98.12 88 CYS A N 1
ATOM 674 C CA . CYS A 1 88 ? 6.862 -2.216 -12.184 1.00 98.12 88 CYS A CA 1
ATOM 675 C C . CYS A 1 88 ? 8.173 -2.880 -11.795 1.00 98.12 88 CYS A C 1
ATOM 677 O O . CYS A 1 88 ? 9.134 -2.176 -11.504 1.00 98.12 88 CYS A O 1
ATOM 679 N N . LEU A 1 89 ? 8.242 -4.211 -11.796 1.00 97.81 89 LEU A N 1
ATOM 680 C CA . LEU A 1 89 ? 9.463 -4.937 -11.463 1.00 97.81 89 LEU A CA 1
ATOM 681 C C . LEU A 1 89 ? 10.678 -4.491 -12.303 1.00 97.81 89 LEU A C 1
ATOM 683 O O . LEU A 1 89 ? 11.720 -4.267 -11.696 1.00 97.81 89 LEU A O 1
ATOM 687 N N . PRO A 1 90 ? 10.566 -4.229 -13.625 1.00 97.81 90 PRO A N 1
ATOM 688 C CA . PRO A 1 90 ? 11.702 -3.729 -14.403 1.00 97.81 90 PRO A CA 1
ATOM 689 C C . PRO A 1 90 ? 12.274 -2.392 -13.903 1.00 97.81 90 PRO A C 1
ATOM 691 O O . PRO A 1 90 ? 13.483 -2.191 -13.967 1.00 97.81 90 PRO A O 1
ATOM 694 N N . ALA A 1 91 ? 11.431 -1.492 -13.381 1.00 97.50 91 ALA A N 1
ATOM 695 C CA . ALA A 1 91 ? 11.869 -0.204 -12.836 1.00 97.50 91 ALA A CA 1
ATOM 696 C C . ALA A 1 91 ? 12.683 -0.383 -11.544 1.00 97.50 91 ALA A C 1
ATOM 698 O O . ALA A 1 91 ? 13.670 0.312 -11.317 1.00 97.50 91 ALA A O 1
ATOM 699 N N . PHE A 1 92 ? 12.288 -1.351 -10.711 1.00 97.94 92 PHE A N 1
ATOM 700 C CA . PHE A 1 92 ? 13.035 -1.748 -9.517 1.00 97.94 92 PHE A CA 1
ATOM 701 C C . PHE A 1 92 ? 14.365 -2.422 -9.878 1.00 97.94 92 PHE A C 1
ATOM 703 O O . PHE A 1 92 ? 15.402 -2.073 -9.313 1.00 97.94 92 PHE A O 1
ATOM 710 N N . ASP A 1 93 ? 14.350 -3.326 -10.861 1.00 97.81 93 ASP A N 1
ATOM 711 C CA . ASP A 1 93 ? 15.551 -4.015 -11.343 1.00 97.81 93 ASP A CA 1
ATOM 712 C C . ASP A 1 93 ? 16.579 -3.023 -11.919 1.00 97.81 93 ASP A C 1
ATOM 714 O O . ASP A 1 93 ? 17.778 -3.171 -11.684 1.00 97.81 93 ASP A O 1
ATOM 718 N N . ALA A 1 94 ? 16.125 -1.974 -12.616 1.00 97.62 94 ALA A N 1
ATOM 719 C CA . ALA A 1 94 ? 16.986 -0.946 -13.208 1.00 97.62 94 ALA A CA 1
ATOM 720 C C . ALA A 1 94 ? 17.798 -0.139 -12.178 1.00 97.62 94 ALA A C 1
ATOM 722 O O . ALA A 1 94 ? 18.856 0.394 -12.516 1.00 97.62 94 ALA A O 1
ATOM 723 N N . ILE A 1 95 ? 17.319 -0.055 -10.934 1.00 96.69 95 ILE A N 1
ATOM 724 C CA . ILE A 1 95 ? 18.018 0.600 -9.818 1.00 96.69 95 ILE A CA 1
ATOM 725 C C . ILE A 1 95 ? 18.612 -0.409 -8.823 1.00 96.69 95 ILE A C 1
ATOM 727 O O . ILE A 1 95 ? 18.978 -0.027 -7.712 1.00 96.69 95 ILE A O 1
ATOM 731 N N . GLU A 1 96 ? 18.675 -1.691 -9.201 1.00 97.62 96 GLU A N 1
ATOM 732 C CA . GLU A 1 96 ? 19.166 -2.800 -8.370 1.00 97.62 96 GLU A CA 1
ATOM 733 C C . GLU A 1 96 ? 18.455 -2.905 -7.005 1.00 97.62 96 GLU A C 1
ATOM 735 O O . GLU A 1 96 ? 19.021 -3.358 -6.006 1.00 97.62 96 GLU A O 1
ATOM 740 N N . MET A 1 97 ? 17.187 -2.488 -6.946 1.00 96.62 97 MET A N 1
ATOM 741 C CA . MET A 1 97 ? 16.392 -2.506 -5.725 1.00 96.62 97 MET A CA 1
ATOM 742 C C . MET A 1 97 ? 15.453 -3.712 -5.716 1.00 96.62 97 MET A C 1
ATOM 744 O O . MET A 1 97 ? 14.676 -3.928 -6.639 1.00 96.62 97 MET A O 1
ATOM 748 N N . ALA A 1 98 ? 15.460 -4.477 -4.625 1.00 96.94 98 ALA A N 1
ATOM 749 C CA . ALA A 1 98 ? 14.522 -5.581 -4.459 1.00 96.94 98 ALA A CA 1
ATOM 750 C C . ALA A 1 98 ? 13.064 -5.093 -4.354 1.00 96.94 98 ALA A C 1
ATOM 752 O O . ALA A 1 98 ? 12.779 -4.051 -3.755 1.00 96.94 98 ALA A O 1
ATOM 753 N N . TRP A 1 99 ? 12.128 -5.906 -4.859 1.00 96.81 99 TRP A N 1
ATOM 754 C CA . TRP A 1 99 ? 10.695 -5.666 -4.680 1.00 96.81 99 TRP A CA 1
ATOM 755 C C . TRP A 1 99 ? 10.337 -5.630 -3.178 1.00 96.81 99 TRP A C 1
ATOM 757 O O . TRP A 1 99 ? 10.651 -6.589 -2.463 1.00 96.81 99 TRP A O 1
ATOM 767 N N . PRO A 1 100 ? 9.691 -4.564 -2.666 1.00 96.81 100 PRO A N 1
ATOM 768 C CA . PRO A 1 100 ? 9.432 -4.420 -1.237 1.00 96.81 100 PRO A CA 1
ATOM 769 C C . PRO A 1 100 ? 8.543 -5.537 -0.690 1.00 96.81 100 PRO A C 1
ATOM 771 O O . PRO A 1 100 ? 7.498 -5.849 -1.257 1.00 96.81 100 PRO A O 1
ATOM 774 N N . TYR A 1 101 ? 8.912 -6.100 0.464 1.00 96.06 101 TYR A N 1
ATOM 775 C CA . TYR A 1 101 ? 8.214 -7.258 1.034 1.00 96.06 101 TYR A CA 1
ATOM 776 C C . TYR A 1 101 ? 6.721 -7.000 1.281 1.00 96.06 101 TYR A C 1
ATOM 778 O O . TYR A 1 101 ? 5.912 -7.921 1.210 1.00 96.06 101 TYR A O 1
ATOM 786 N N . PHE A 1 102 ? 6.342 -5.766 1.630 1.00 95.31 102 PHE A N 1
ATOM 787 C CA . PHE A 1 102 ? 4.952 -5.436 1.937 1.00 95.31 102 PHE A CA 1
ATOM 788 C C . PHE A 1 102 ? 4.092 -5.324 0.679 1.00 95.31 102 PHE A C 1
ATOM 790 O O . PHE A 1 102 ? 2.873 -5.341 0.778 1.00 95.31 102 PHE A O 1
ATOM 797 N N . LEU A 1 103 ? 4.722 -5.276 -0.495 1.00 96.62 103 LEU A N 1
ATOM 798 C CA . LEU A 1 103 ? 4.079 -5.353 -1.802 1.00 96.62 103 LEU A CA 1
ATOM 799 C C . LEU A 1 103 ? 4.096 -6.779 -2.367 1.00 96.62 103 LEU A C 1
ATOM 801 O O . LEU A 1 103 ? 3.792 -6.977 -3.541 1.00 96.62 103 LEU A O 1
ATOM 805 N N . ASP A 1 104 ? 4.471 -7.780 -1.569 1.00 95.75 104 ASP A N 1
ATOM 806 C CA . ASP A 1 104 ? 4.360 -9.175 -1.971 1.00 95.75 104 ASP A CA 1
ATOM 807 C C . ASP A 1 104 ? 2.882 -9.595 -2.048 1.00 95.75 104 ASP A C 1
ATOM 809 O O . ASP A 1 104 ? 2.133 -9.534 -1.063 1.00 95.75 104 ASP A O 1
ATOM 813 N N . CYS A 1 105 ? 2.464 -10.017 -3.241 1.00 96.44 105 CYS A N 1
ATOM 814 C CA . CYS A 1 105 ? 1.069 -10.281 -3.581 1.00 96.44 105 CYS A CA 1
ATOM 815 C C . CYS A 1 105 ? 0.479 -11.489 -2.836 1.00 96.44 105 CYS A C 1
ATOM 817 O O . CYS A 1 105 ? -0.744 -11.616 -2.738 1.00 96.44 105 CYS A O 1
ATOM 819 N N . ASP A 1 106 ? 1.325 -12.323 -2.230 1.00 94.19 106 ASP A N 1
ATOM 820 C CA . ASP A 1 106 ? 0.894 -13.481 -1.443 1.00 94.19 106 ASP A CA 1
ATOM 821 C C . ASP A 1 106 ? 0.614 -13.156 0.033 1.00 94.19 106 ASP A C 1
ATOM 823 O O . ASP A 1 106 ? 0.078 -13.996 0.759 1.00 94.19 106 ASP A O 1
ATOM 827 N N . ARG A 1 107 ? 0.925 -11.936 0.498 1.00 91.94 107 ARG A N 1
ATOM 828 C CA . ARG A 1 107 ? 0.817 -11.571 1.923 1.00 91.94 107 ARG A CA 1
ATOM 829 C C . ARG A 1 107 ? -0.509 -10.922 2.299 1.00 91.94 107 ARG A C 1
ATOM 831 O O . ARG A 1 107 ? -1.233 -11.422 3.158 1.00 91.94 107 ARG A O 1
ATOM 838 N N . PHE A 1 108 ? -0.800 -9.769 1.700 1.00 91.19 108 PHE A N 1
ATOM 839 C CA . PHE A 1 108 ? -1.888 -8.884 2.146 1.00 91.19 108 PHE A CA 1
ATOM 840 C C . PHE A 1 108 ? -3.076 -8.838 1.190 1.00 91.19 108 PHE A C 1
ATOM 842 O O . PHE A 1 108 ? -4.106 -8.244 1.510 1.00 91.19 108 PHE A O 1
ATOM 849 N N . PHE A 1 109 ? -2.950 -9.497 0.043 1.00 91.94 109 PHE A N 1
ATOM 850 C CA . PHE A 1 109 ? -3.924 -9.448 -1.027 1.00 91.94 109 PHE A CA 1
ATOM 851 C C . PHE A 1 109 ? -4.730 -10.741 -1.106 1.00 91.94 109 PHE A C 1
ATOM 853 O O . PHE A 1 109 ? -4.227 -11.832 -0.831 1.00 91.94 109 PHE A O 1
ATOM 860 N N . VAL A 1 110 ? -5.997 -10.614 -1.488 1.00 89.81 110 VAL A N 1
ATOM 861 C CA . VAL A 1 110 ? -6.913 -11.747 -1.668 1.00 89.81 110 VAL A CA 1
ATOM 862 C C . VAL A 1 110 ? -7.417 -11.794 -3.101 1.00 89.81 110 VAL A C 1
ATOM 864 O O . VAL A 1 110 ? -7.537 -10.762 -3.760 1.00 89.81 110 VAL A O 1
ATOM 867 N N . ASP A 1 111 ? -7.725 -12.985 -3.605 1.00 84.44 111 ASP A N 1
ATOM 868 C CA . ASP A 1 111 ? -8.410 -13.097 -4.892 1.00 84.44 111 ASP A CA 1
ATOM 869 C C . ASP A 1 111 ? -9.813 -12.487 -4.770 1.00 84.44 111 ASP A C 1
ATOM 871 O O . ASP A 1 111 ? -10.470 -12.664 -3.746 1.00 84.44 111 ASP A O 1
ATOM 875 N N . GLU A 1 112 ? -10.319 -11.816 -5.811 1.00 64.62 112 GLU A N 1
ATOM 876 C CA . GLU A 1 112 ? -11.707 -11.304 -5.837 1.00 64.62 112 GLU A CA 1
ATOM 877 C C . GLU A 1 112 ? -12.726 -12.401 -5.486 1.00 64.62 112 GLU A C 1
ATOM 879 O O . GLU A 1 112 ? -13.735 -12.158 -4.824 1.00 64.62 112 GLU A O 1
ATOM 884 N N . MET A 1 113 ? -12.418 -13.646 -5.864 1.00 52.31 113 MET A N 1
ATOM 885 C CA . MET A 1 113 ? -13.212 -14.828 -5.538 1.00 52.31 113 MET A CA 1
ATOM 886 C C . MET A 1 113 ? -13.264 -15.158 -4.044 1.00 52.31 113 MET A C 1
ATOM 888 O O . MET A 1 113 ? -14.151 -15.904 -3.658 1.00 52.31 113 MET A O 1
ATOM 892 N N . ALA A 1 114 ? -12.398 -14.606 -3.191 1.00 51.31 114 ALA A N 1
ATOM 893 C CA . ALA A 1 114 ? -12.468 -14.778 -1.738 1.00 51.31 114 ALA A CA 1
ATOM 894 C C . ALA A 1 114 ? -13.581 -13.936 -1.083 1.00 51.31 114 ALA A C 1
ATOM 896 O O . ALA A 1 114 ? -13.969 -14.216 0.051 1.00 51.31 114 ALA A O 1
ATOM 897 N N . ILE A 1 115 ? -14.143 -12.949 -1.793 1.00 52.22 115 ILE A N 1
ATOM 898 C CA . ILE A 1 115 ? -15.311 -12.176 -1.334 1.00 52.22 115 ILE A CA 1
ATOM 899 C C . ILE A 1 115 ? -16.609 -12.979 -1.553 1.00 52.22 115 ILE A C 1
ATOM 901 O O . ILE A 1 115 ? -17.545 -12.910 -0.753 1.00 52.22 115 ILE A O 1
ATOM 905 N N . LEU A 1 116 ? -16.650 -13.807 -2.603 1.00 51.34 116 LEU A N 1
ATOM 906 C CA . LEU A 1 116 ? -17.826 -14.597 -2.974 1.00 51.34 116 LEU A CA 1
ATOM 907 C C . LEU A 1 116 ? -18.243 -15.665 -1.949 1.00 51.34 116 LEU A C 1
ATOM 909 O O . LEU A 1 116 ? -19.438 -15.734 -1.686 1.00 51.34 116 LEU A O 1
ATOM 913 N N . PRO A 1 117 ? -17.370 -16.465 -1.302 1.00 52.19 117 PRO A N 1
ATOM 914 C CA . PRO A 1 117 ? -17.822 -17.416 -0.289 1.00 52.19 117 PRO A CA 1
ATOM 915 C C . PRO A 1 117 ? -18.377 -16.725 0.964 1.00 52.19 117 PRO A C 1
ATOM 917 O O . PRO A 1 117 ? -19.244 -17.294 1.621 1.00 52.19 117 PRO A O 1
ATOM 920 N N . TYR A 1 118 ? -17.963 -15.489 1.274 1.00 53.59 118 TYR A N 1
ATOM 921 C CA . TYR A 1 118 ? -18.552 -14.719 2.376 1.00 53.59 118 TYR A CA 1
ATOM 922 C C . TYR A 1 118 ? -19.976 -14.246 2.039 1.00 53.59 118 TYR A C 1
ATOM 924 O O . TYR A 1 118 ? -20.885 -14.383 2.858 1.00 53.59 118 TYR A O 1
ATOM 932 N N . LEU A 1 119 ? -20.191 -13.778 0.803 1.00 50.31 119 LEU A N 1
ATOM 933 C CA . LEU A 1 119 ? -21.518 -13.440 0.274 1.00 50.31 119 LEU A CA 1
ATOM 934 C C . LEU A 1 119 ? -22.412 -14.678 0.116 1.00 50.31 119 LEU A C 1
ATOM 936 O O . LEU A 1 119 ? -23.583 -14.621 0.471 1.00 50.31 119 LEU A O 1
ATOM 940 N N . GLN A 1 120 ? -21.868 -15.806 -0.347 1.00 52.66 120 GLN A N 1
ATOM 941 C CA . GLN A 1 120 ? -22.588 -17.076 -0.479 1.00 52.66 120 GLN A CA 1
ATOM 942 C C . GLN A 1 120 ? -23.042 -17.599 0.888 1.00 52.66 120 GLN A C 1
ATOM 944 O O . GLN A 1 120 ? -24.157 -18.102 1.017 1.00 52.66 120 GLN A O 1
ATOM 949 N N . LEU A 1 121 ? -22.199 -17.457 1.921 1.00 56.56 121 LEU A N 1
ATOM 950 C CA . LEU A 1 121 ? -22.586 -17.752 3.296 1.00 56.56 121 LEU A CA 1
ATOM 951 C C . LEU A 1 121 ? -23.699 -16.800 3.738 1.00 56.56 121 LEU A C 1
ATOM 953 O O . LEU A 1 121 ? -24.771 -17.291 4.064 1.00 56.56 121 LEU A O 1
ATOM 957 N N . HIS A 1 122 ? -23.511 -15.475 3.697 1.00 57.91 122 HIS A N 1
ATOM 958 C CA . HIS A 1 122 ? -24.540 -14.507 4.120 1.00 57.91 122 HIS A CA 1
ATOM 959 C C . HIS A 1 122 ? -25.888 -14.700 3.405 1.00 57.91 122 HIS A C 1
ATOM 961 O O . HIS A 1 122 ? -26.920 -14.771 4.066 1.00 57.91 122 HIS A O 1
ATOM 967 N N . LEU A 1 123 ? -25.883 -14.882 2.081 1.00 58.59 123 LEU A N 1
ATOM 968 C CA . LEU A 1 123 ? -27.082 -15.195 1.298 1.00 58.59 123 LEU A CA 1
ATOM 969 C C . LEU A 1 123 ? -27.681 -16.553 1.694 1.00 58.59 123 LEU A C 1
ATOM 971 O O . LEU A 1 123 ? -28.897 -16.688 1.768 1.00 58.59 123 LEU A O 1
ATOM 975 N N . GLY A 1 124 ? -26.849 -17.550 2.005 1.00 60.25 124 GLY A N 1
ATOM 976 C CA . GLY A 1 124 ? -27.291 -18.853 2.505 1.00 60.25 124 GLY A CA 1
ATOM 977 C C . GLY A 1 124 ? -27.915 -18.809 3.907 1.00 60.25 124 GLY A C 1
ATOM 978 O O . GLY A 1 124 ? -28.854 -19.560 4.171 1.00 60.25 124 GLY A O 1
ATOM 979 N N . TRP A 1 125 ? -27.435 -17.935 4.800 1.00 53.56 125 TRP A N 1
ATOM 980 C CA . TRP A 1 125 ? -28.055 -17.664 6.107 1.00 53.56 125 TRP A CA 1
ATOM 981 C C . TRP A 1 125 ? -29.370 -16.889 5.940 1.00 53.56 125 TRP A C 1
ATOM 983 O O . TRP A 1 125 ? -30.380 -17.306 6.498 1.00 53.56 125 TRP A O 1
ATOM 993 N N . MET A 1 126 ? -29.393 -15.849 5.099 1.00 55.19 126 MET A N 1
ATOM 994 C CA . MET A 1 126 ? -30.603 -15.075 4.782 1.00 55.19 126 MET A CA 1
ATOM 995 C C . MET A 1 126 ? -31.711 -15.948 4.175 1.00 55.19 126 MET A C 1
ATOM 997 O O . MET A 1 126 ? -32.842 -15.912 4.649 1.00 55.19 126 MET A O 1
ATOM 1001 N N . LEU A 1 127 ? -31.383 -16.808 3.202 1.00 60.03 127 LEU A N 1
ATOM 1002 C CA . LEU A 1 127 ? -32.338 -17.761 2.620 1.00 60.03 127 LEU A CA 1
ATOM 1003 C C . LEU A 1 127 ? -32.841 -18.775 3.659 1.00 60.03 127 LEU A C 1
ATOM 1005 O O . LEU A 1 127 ? -34.007 -19.163 3.630 1.00 60.03 127 LEU A O 1
ATOM 1009 N N . LYS A 1 128 ? -31.995 -19.212 4.602 1.00 59.94 128 LYS A N 1
ATOM 1010 C CA . LYS A 1 128 ? -32.427 -20.096 5.698 1.00 59.94 128 LYS A CA 1
ATOM 1011 C C . LYS A 1 128 ? -33.393 -19.402 6.657 1.00 59.94 128 LYS A C 1
ATOM 1013 O O . LY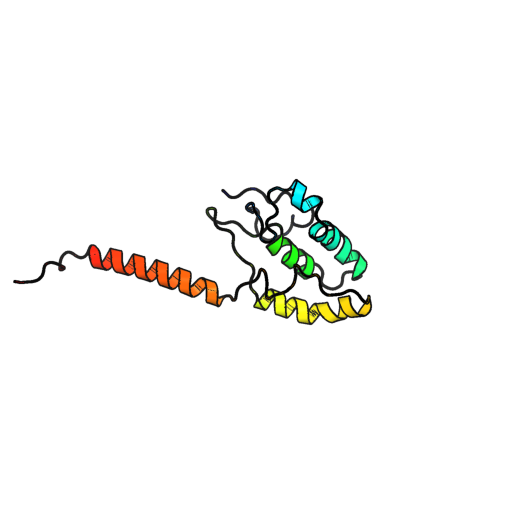S A 1 128 ? -34.345 -20.056 7.087 1.00 59.94 128 LYS A O 1
ATOM 1018 N N . GLU A 1 129 ? -33.179 -18.126 6.975 1.00 58.47 129 GLU A N 1
ATOM 1019 C CA . GLU A 1 129 ? -34.091 -17.351 7.827 1.00 58.47 129 GLU A CA 1
ATOM 1020 C C . GLU A 1 129 ? -35.441 -17.093 7.138 1.00 58.47 129 GLU A C 1
ATOM 1022 O O . GLU A 1 129 ? -36.495 -17.312 7.745 1.00 58.47 129 GLU A O 1
ATOM 1027 N N . GLU A 1 130 ? -35.434 -16.777 5.841 1.00 54.97 130 GLU A N 1
ATOM 1028 C CA . GLU A 1 130 ? -36.648 -16.661 5.017 1.00 54.97 130 GLU A CA 1
ATOM 1029 C C . GLU A 1 130 ? -37.423 -17.988 4.954 1.00 54.97 130 GLU A C 1
ATOM 1031 O O . GLU A 1 130 ? -38.627 -18.028 5.188 1.00 54.97 130 GLU A O 1
ATOM 1036 N N . ILE A 1 131 ? -36.738 -19.120 4.760 1.00 57.84 131 ILE A N 1
ATOM 1037 C CA . ILE A 1 131 ? -37.377 -20.448 4.756 1.00 57.84 131 ILE A CA 1
ATOM 1038 C C . ILE A 1 131 ? -37.850 -20.858 6.165 1.00 57.84 131 ILE A C 1
ATOM 1040 O O . ILE A 1 131 ? -38.763 -21.671 6.310 1.00 57.84 131 ILE A O 1
ATOM 1044 N N . SER A 1 132 ? -37.225 -20.364 7.238 1.00 58.22 132 SER A N 1
ATOM 1045 C CA . SER A 1 132 ? -37.645 -20.621 8.629 1.00 58.22 132 SER A CA 1
ATOM 1046 C C . SER A 1 132 ? -38.864 -19.823 9.081 1.00 58.22 132 SER A C 1
ATOM 1048 O O . SER A 1 132 ? -39.538 -20.260 10.006 1.00 58.22 132 SER A O 1
ATOM 1050 N N . SER A 1 133 ? -39.174 -18.720 8.399 1.00 58.84 133 SER A N 1
ATOM 1051 C CA . SER A 1 133 ? -40.327 -17.860 8.684 1.00 58.84 133 SER A CA 1
ATOM 1052 C C . SER A 1 133 ? -41.562 -18.178 7.827 1.00 58.84 133 SER A C 1
ATOM 1054 O O . SER A 1 133 ? -42.612 -17.561 8.006 1.00 58.84 133 SER A O 1
ATOM 1056 N N . LEU A 1 134 ? -41.479 -19.169 6.927 1.00 55.97 134 LEU A N 1
ATOM 1057 C CA . LEU A 1 134 ? -42.624 -19.628 6.140 1.00 55.97 134 LEU A CA 1
ATOM 1058 C C . LEU A 1 134 ? -43.617 -20.439 7.004 1.00 55.97 134 LEU A C 1
ATOM 1060 O O . LEU A 1 134 ? -43.213 -21.411 7.644 1.00 55.97 134 LEU A O 1
ATOM 1064 N N . PRO A 1 135 ? -44.926 -20.124 6.959 1.00 53.97 135 PRO A N 1
ATOM 1065 C CA . PRO A 1 135 ? -45.952 -20.690 7.847 1.00 53.97 135 PRO A CA 1
ATOM 1066 C C . PRO A 1 135 ? -46.341 -22.155 7.563 1.00 53.97 135 PRO A C 1
ATOM 1068 O O . PRO A 1 135 ? -47.245 -22.680 8.200 1.00 53.97 135 PRO A O 1
ATOM 1071 N N . TRP A 1 136 ? -45.682 -22.831 6.619 1.00 57.50 136 TRP A N 1
ATOM 1072 C CA . TRP A 1 136 ? -46.007 -24.203 6.191 1.00 57.50 136 TRP A CA 1
ATOM 1073 C C . TRP A 1 136 ? -45.069 -25.263 6.792 1.00 57.50 136 TRP A C 1
ATOM 1075 O O . TRP A 1 136 ? -45.009 -26.386 6.297 1.00 57.50 136 TRP A O 1
ATOM 1085 N N . LYS A 1 137 ? -44.272 -24.892 7.804 1.00 53.75 137 LYS A N 1
ATOM 1086 C CA . LYS A 1 137 ? -43.189 -25.722 8.354 1.00 53.75 137 LYS A CA 1
ATOM 1087 C C . LYS A 1 137 ? -43.603 -26.710 9.444 1.00 53.75 137 LYS A C 1
ATOM 1089 O O . LYS A 1 137 ? -42.736 -27.432 9.935 1.00 53.75 137 LYS A O 1
ATOM 1094 N N . ASP A 1 138 ? -44.884 -26.788 9.779 1.00 53.69 138 ASP A N 1
ATOM 1095 C CA . ASP A 1 138 ? -45.368 -27.812 10.696 1.00 53.69 138 ASP A CA 1
ATOM 1096 C C . ASP A 1 138 ? -45.575 -29.131 9.932 1.00 53.69 138 ASP A C 1
ATOM 1098 O O . ASP A 1 138 ? -46.323 -29.166 8.949 1.00 53.69 138 ASP A O 1
ATOM 1102 N N . PRO A 1 139 ? -44.898 -30.226 10.326 1.00 49.16 139 PRO A N 1
ATOM 1103 C CA . PRO A 1 139 ? -45.072 -31.510 9.672 1.00 49.16 139 PRO A CA 1
ATOM 1104 C C . PRO A 1 139 ? -46.480 -32.031 9.959 1.00 49.16 139 PRO A C 1
ATOM 1106 O O . PRO A 1 139 ? -46.892 -32.152 11.112 1.00 49.16 139 PRO A O 1
ATOM 1109 N N . ILE A 1 140 ? -47.208 -32.355 8.891 1.00 52.47 140 ILE A N 1
ATOM 1110 C CA . ILE A 1 140 ? -48.441 -33.137 8.969 1.00 52.47 140 ILE A CA 1
ATOM 1111 C C . ILE A 1 140 ? -48.065 -34.482 9.608 1.00 52.47 140 ILE A C 1
ATOM 1113 O O . ILE A 1 140 ? -47.277 -35.237 9.035 1.00 52.47 140 ILE A O 1
ATOM 1117 N N . SER A 1 141 ? -48.577 -34.708 10.820 1.00 42.03 141 SER A N 1
ATOM 1118 C CA . SER A 1 141 ? -48.512 -35.959 11.585 1.00 42.03 141 SER A CA 1
ATOM 1119 C C . SER A 1 141 ? -49.210 -37.108 10.873 1.00 42.03 141 SER A C 1
ATOM 1121 O O . SER A 1 141 ? -50.325 -36.843 10.363 1.00 42.03 141 SER A O 1
#

Organism: Ophiophagus hannah (NCBI:txid8665)

InterPro domains:
  IPR015526 Frizzled/secreted frizzled-related protein [PTHR11309] (2-112)
  IPR020067 Frizzled domain [PF01392] (2-110)
  IPR020067 Frizzled domain [PS50038] (1-108)
  IPR020067 Frizzled domain [SM00063] (1-117)
  IPR036790 Frizzled cysteine-rich domain superfamily [G3DSA:1.10.2000.10] (1-116)
  IPR036790 Frizzled cysteine-rich domain superfamily [SSF63501] (2-111)